Protein AF-A0A1V9GBF4-F1 (afdb_monomer_lite)

Sequence (133 aa):
MQYSIKRYDLRKNLISTGLLIVRSEGQTTHLTYADSEITESVSELYHPIVALESLREVLERKYESIIGCNGCRIDSAYRATGGYGTYIVNYGEPASKKVSLFEPTDEIAKLCTVEEHKDSYNKWINSLGQTEP

Radius of gyration: 15.77 Å; chains: 1; bounding box: 35×48×32 Å

Secondary structure (DSSP, 8-state):
-EEEEEEEETT--EEEEEEEEEEEETTEEEEEEE-SS-EEEEEEES-HHHHHHHHHHHHHHHHSEEE-BTT-TTSSS----S-STT----TTS-------TTSB---GGG---HHHHHHHHHHHHHHHTT---

Organism: NCBI:txid550983

Foldseek 3Di:
DKAFKFKAAQVRHTDFTWMWDWDDDPQKIKIWTDDPPDIDIDIDGRDPLVRQLVRLVCCCVPPNMGIAFQLQQPPQDDDPPVDDQLFDDDVPDPTDHGGDRGYGDPPSVSHHHSVVNVVVNVVVVVVVVPPDD

pLDDT: mean 78.03, std 19.88, range [33.75, 98.0]

Structure (mmCIF, N/CA/C/O backbone):
data_AF-A0A1V9GBF4-F1
#
_entry.id   AF-A0A1V9GBF4-F1
#
loop_
_atom_site.group_PDB
_atom_site.id
_atom_site.type_symbol
_atom_site.label_atom_id
_atom_site.label_alt_id
_atom_site.label_comp_id
_atom_site.label_asym_id
_atom_site.label_entity_id
_atom_site.label_seq_id
_atom_site.pdbx_PDB_ins_code
_atom_site.Cartn_x
_atom_site.Cartn_y
_atom_site.Cartn_z
_atom_site.occupancy
_atom_site.B_iso_or_equiv
_atom_site.auth_seq_id
_atom_site.auth_comp_id
_atom_site.auth_asym_id
_atom_site.auth_atom_id
_atom_site.pdbx_PDB_model_num
ATOM 1 N N . MET A 1 1 ? -13.995 1.473 6.673 1.00 88.19 1 MET A N 1
ATOM 2 C CA . MET A 1 1 ? -14.058 1.129 5.232 1.00 88.19 1 MET A CA 1
ATOM 3 C C . MET A 1 1 ? -13.259 -0.140 4.991 1.00 88.19 1 MET A C 1
ATOM 5 O O . MET A 1 1 ? -12.368 -0.425 5.784 1.00 88.19 1 MET A O 1
ATOM 9 N N . GLN A 1 2 ? -13.588 -0.909 3.955 1.00 93.38 2 GLN A N 1
ATOM 10 C CA . GLN A 1 2 ? -12.862 -2.128 3.592 1.00 93.38 2 GLN A CA 1
ATOM 11 C C . GLN A 1 2 ? -12.669 -2.178 2.078 1.00 93.38 2 GLN A C 1
ATOM 13 O O . GLN A 1 2 ? -13.581 -1.814 1.339 1.00 93.38 2 GLN A O 1
ATOM 18 N N . TYR A 1 3 ? -11.493 -2.622 1.646 1.00 93.75 3 TYR A N 1
ATOM 19 C CA . TYR A 1 3 ? -11.107 -2.714 0.243 1.00 93.75 3 TYR A CA 1
ATOM 20 C C . TYR A 1 3 ? -10.491 -4.083 -0.026 1.00 93.75 3 TYR A C 1
ATOM 22 O O . TYR A 1 3 ? -9.656 -4.538 0.752 1.00 93.75 3 TYR A O 1
ATOM 30 N N . SER A 1 4 ? -10.873 -4.726 -1.128 1.00 95.69 4 SER A N 1
ATOM 31 C CA . SER A 1 4 ? -10.155 -5.905 -1.619 1.00 95.69 4 SER A CA 1
ATOM 32 C C . SER A 1 4 ? -8.913 -5.441 -2.371 1.00 95.69 4 SER A C 1
ATOM 34 O O . SER A 1 4 ? -9.035 -4.706 -3.346 1.00 95.69 4 SER A O 1
ATOM 36 N N . ILE A 1 5 ? -7.726 -5.808 -1.892 1.00 94.06 5 ILE A N 1
ATOM 37 C CA . ILE A 1 5 ? -6.453 -5.302 -2.413 1.00 94.06 5 ILE A CA 1
ATOM 38 C C . ILE A 1 5 ? -5.527 -6.459 -2.758 1.00 94.06 5 ILE A C 1
ATOM 40 O O . ILE A 1 5 ? -5.360 -7.398 -1.982 1.00 94.06 5 ILE A O 1
ATOM 44 N N . LYS A 1 6 ? -4.888 -6.354 -3.922 1.00 95.44 6 LYS A N 1
ATOM 45 C CA . LYS A 1 6 ? -3.849 -7.279 -4.372 1.00 95.44 6 LYS A CA 1
ATOM 46 C C . LYS A 1 6 ? -2.514 -6.967 -3.695 1.00 95.44 6 LYS A C 1
ATOM 48 O O . LYS A 1 6 ? -2.132 -5.798 -3.592 1.00 95.44 6 LYS A O 1
ATOM 53 N N . ARG A 1 7 ? -1.799 -8.010 -3.277 1.00 95.00 7 ARG A N 1
ATOM 54 C CA . ARG A 1 7 ? -0.426 -7.952 -2.767 1.00 95.00 7 ARG A CA 1
ATOM 55 C C . ARG A 1 7 ? 0.518 -8.586 -3.776 1.00 95.00 7 ARG A C 1
ATOM 57 O O . ARG A 1 7 ? 0.222 -9.645 -4.324 1.00 95.00 7 ARG A O 1
ATOM 64 N N . TYR A 1 8 ? 1.645 -7.934 -4.002 1.00 95.00 8 TYR A N 1
ATOM 65 C CA . TYR A 1 8 ? 2.659 -8.309 -4.974 1.00 95.00 8 TYR A CA 1
ATOM 66 C C . TYR A 1 8 ? 4.015 -8.452 -4.288 1.00 95.00 8 TYR A C 1
ATOM 68 O O . TYR A 1 8 ? 4.250 -7.809 -3.267 1.00 95.00 8 TYR A O 1
ATOM 76 N N . ASP A 1 9 ? 4.912 -9.257 -4.846 1.00 95.31 9 ASP A N 1
ATOM 77 C CA . ASP A 1 9 ? 6.321 -9.257 -4.436 1.00 95.31 9 ASP A CA 1
ATOM 78 C C . ASP A 1 9 ? 7.038 -7.985 -4.941 1.00 95.31 9 ASP A C 1
ATOM 80 O O . ASP A 1 9 ? 6.478 -7.194 -5.711 1.00 95.31 9 ASP A O 1
ATOM 84 N N . LEU A 1 10 ? 8.298 -7.777 -4.544 1.00 91.94 10 LEU A N 1
ATOM 85 C CA . LEU A 1 10 ? 9.103 -6.644 -5.036 1.00 91.94 10 LEU A CA 1
ATOM 86 C C . LEU A 1 10 ? 9.357 -6.684 -6.556 1.00 91.94 10 LEU A C 1
ATOM 88 O O . LEU A 1 10 ? 9.666 -5.661 -7.163 1.00 91.94 10 LEU A O 1
ATOM 92 N N . ARG A 1 11 ? 9.204 -7.850 -7.195 1.00 93.00 11 ARG A N 1
ATOM 93 C CA . ARG A 1 11 ? 9.285 -8.026 -8.656 1.00 93.00 11 ARG A CA 1
ATOM 94 C C . ARG A 1 11 ? 7.938 -7.797 -9.347 1.00 93.00 11 ARG A C 1
ATOM 96 O O . ARG A 1 11 ? 7.848 -7.944 -10.564 1.00 93.00 11 ARG A O 1
ATOM 103 N N . LYS A 1 12 ? 6.920 -7.385 -8.586 1.00 91.25 12 LYS A N 1
ATOM 104 C CA . LYS A 1 12 ? 5.556 -7.090 -9.023 1.00 91.25 12 LYS A CA 1
ATOM 105 C C . LYS A 1 12 ? 4.773 -8.307 -9.529 1.00 91.25 12 LYS A C 1
ATOM 107 O O . LYS A 1 12 ? 3.810 -8.150 -10.278 1.00 91.25 12 LYS A O 1
ATOM 112 N N . ASN A 1 13 ? 5.134 -9.511 -9.095 1.00 95.38 13 ASN A N 1
ATOM 113 C CA . ASN A 1 13 ? 4.317 -10.705 -9.296 1.00 95.38 13 ASN A CA 1
ATOM 114 C C . ASN A 1 13 ? 3.215 -10.756 -8.241 1.00 95.38 13 ASN A C 1
ATOM 116 O O . ASN A 1 13 ? 3.459 -10.473 -7.070 1.00 95.38 13 ASN A O 1
ATOM 120 N N . LEU A 1 14 ? 1.999 -11.120 -8.647 1.00 96.12 14 LEU A N 1
ATOM 121 C CA . LEU A 1 14 ? 0.868 -11.245 -7.730 1.00 96.12 14 LEU A CA 1
ATOM 122 C C . LEU A 1 14 ? 1.115 -12.392 -6.737 1.00 96.12 14 LEU A C 1
ATOM 124 O O . LEU A 1 14 ? 1.323 -13.527 -7.157 1.00 96.12 14 LEU A O 1
ATOM 128 N N . ILE A 1 15 ? 1.036 -12.092 -5.440 1.00 96.56 15 ILE A N 1
ATOM 129 C CA . ILE A 1 15 ? 1.119 -13.075 -4.352 1.00 96.56 15 ILE A CA 1
ATOM 130 C C . ILE A 1 15 ? -0.287 -13.497 -3.929 1.00 96.56 15 ILE A C 1
ATOM 132 O O . ILE A 1 15 ? -0.622 -14.678 -3.930 1.00 96.56 15 ILE A O 1
ATOM 136 N N . SER A 1 16 ? -1.125 -12.527 -3.559 1.00 96.88 16 SER A N 1
ATOM 137 C CA . SER A 1 16 ? -2.442 -12.795 -2.980 1.00 96.88 16 SER A CA 1
ATOM 138 C C . SER A 1 16 ? -3.419 -11.648 -3.234 1.00 96.88 16 SER A C 1
ATOM 140 O O . SER A 1 16 ? -3.052 -10.552 -3.667 1.00 96.88 16 SER A O 1
ATOM 142 N N . THR A 1 17 ? -4.696 -11.905 -2.957 1.00 97.06 17 THR A N 1
ATOM 143 C CA . THR A 1 17 ? -5.716 -10.863 -2.818 1.00 97.06 17 THR A CA 1
ATOM 144 C C . THR A 1 17 ? -6.241 -10.906 -1.392 1.00 97.06 17 THR A C 1
ATOM 146 O O . THR A 1 17 ? -6.804 -11.913 -0.968 1.00 97.06 17 THR A O 1
ATOM 149 N N . GLY A 1 18 ? -6.029 -9.818 -0.660 1.00 96.50 18 GLY A N 1
ATOM 150 C CA . GLY A 1 18 ? -6.427 -9.659 0.730 1.00 96.50 18 GLY A CA 1
ATOM 151 C C . GLY A 1 18 ? -7.454 -8.550 0.926 1.00 96.50 18 GLY A C 1
ATOM 152 O O . GLY A 1 18 ? -8.067 -8.038 -0.017 1.00 96.50 18 GLY A O 1
ATOM 153 N N . LEU A 1 19 ? -7.623 -8.164 2.184 1.00 97.38 19 LEU A N 1
ATOM 154 C CA . LEU A 1 19 ? -8.473 -7.071 2.623 1.00 97.38 19 LEU A CA 1
ATOM 155 C C . LEU A 1 19 ? -7.630 -5.996 3.299 1.00 97.38 19 LEU A C 1
ATOM 157 O O . LEU A 1 19 ? -6.858 -6.286 4.207 1.00 97.38 19 LEU A O 1
ATOM 161 N N . LEU A 1 20 ? -7.840 -4.744 2.901 1.00 96.56 20 LEU A N 1
ATOM 162 C CA . LEU A 1 20 ? -7.400 -3.572 3.644 1.00 96.56 20 LEU A CA 1
ATOM 163 C C . LEU A 1 20 ? -8.591 -2.964 4.374 1.00 96.56 20 LEU A C 1
ATOM 165 O O . LEU A 1 20 ? -9.546 -2.478 3.764 1.00 96.56 20 LEU A O 1
ATOM 169 N N . ILE A 1 21 ? -8.515 -2.968 5.695 1.00 96.44 21 ILE A N 1
ATOM 170 C CA . ILE A 1 21 ? -9.505 -2.395 6.594 1.00 96.44 21 ILE A CA 1
ATOM 171 C C . ILE A 1 21 ? -8.974 -1.046 7.069 1.00 96.44 21 ILE A C 1
ATOM 173 O O . ILE A 1 21 ? -7.877 -0.956 7.609 1.00 96.44 21 ILE A O 1
ATOM 177 N N . VAL A 1 22 ? -9.782 -0.005 6.889 1.00 93.19 22 VAL A N 1
ATOM 178 C CA . VAL A 1 22 ? -9.475 1.371 7.291 1.00 93.19 22 VAL A CA 1
ATOM 179 C C . VAL A 1 22 ? -10.453 1.799 8.373 1.00 93.19 22 VAL A C 1
ATOM 181 O O . VAL A 1 22 ? -11.673 1.781 8.147 1.00 93.19 22 VAL A O 1
ATOM 184 N N . ARG A 1 23 ? -9.938 2.213 9.529 1.00 93.38 23 ARG A N 1
ATOM 185 C CA . ARG A 1 23 ? -10.720 2.811 10.618 1.00 93.38 23 ARG A CA 1
ATOM 186 C C . ARG A 1 23 ? -10.111 4.152 11.007 1.00 93.38 23 ARG A C 1
ATOM 188 O O . ARG A 1 23 ? -8.900 4.328 10.934 1.00 93.38 23 ARG A O 1
ATOM 195 N N . SER A 1 24 ? -10.956 5.085 11.415 1.00 88.06 24 SER A N 1
ATOM 196 C CA . SER A 1 24 ? -10.530 6.403 11.878 1.00 88.06 24 SER A CA 1
ATOM 197 C C . SER A 1 24 ? -11.148 6.655 13.242 1.00 88.06 24 SER A C 1
ATOM 199 O O . SER A 1 24 ? -12.363 6.532 13.393 1.00 88.06 24 SER A O 1
ATOM 201 N N . GLU A 1 25 ? -10.311 6.997 14.213 1.00 88.62 25 GLU A N 1
ATOM 202 C CA . GLU A 1 25 ? -10.702 7.294 15.589 1.00 88.62 25 GLU A CA 1
ATOM 203 C C . GLU A 1 25 ? -10.097 8.646 15.973 1.00 88.62 25 GLU A C 1
ATOM 205 O O . GLU A 1 25 ? -8.897 8.780 16.213 1.00 88.62 25 GLU A O 1
ATOM 210 N N . GLY A 1 26 ? -10.925 9.693 15.944 1.00 87.06 26 GLY A N 1
ATOM 211 C CA . GLY A 1 26 ? -10.449 11.068 16.088 1.00 87.06 26 GLY A CA 1
ATOM 212 C C . GLY A 1 26 ? -9.461 11.440 14.979 1.00 87.06 26 GLY A C 1
ATOM 213 O O . GLY A 1 26 ? -9.824 11.478 13.805 1.00 87.06 26 GLY A O 1
ATOM 214 N N . GLN A 1 27 ? -8.215 11.724 15.361 1.00 83.31 27 GLN A N 1
ATOM 215 C CA . GLN A 1 27 ? -7.121 12.066 14.442 1.00 83.31 27 GLN A CA 1
ATOM 216 C C . GLN A 1 27 ? -6.255 10.861 14.061 1.00 83.31 27 GLN A C 1
ATOM 218 O O . GLN A 1 27 ? -5.336 11.005 13.257 1.00 83.31 27 GLN A O 1
ATOM 223 N N . THR A 1 28 ? -6.526 9.684 14.620 1.00 88.44 28 THR A N 1
ATOM 224 C CA . THR A 1 28 ? -5.751 8.475 14.351 1.00 88.44 28 THR A CA 1
ATOM 225 C C . THR A 1 28 ? -6.385 7.694 13.209 1.00 88.44 28 THR A C 1
ATOM 227 O O . THR A 1 28 ? -7.597 7.467 13.183 1.00 88.44 28 THR A O 1
ATOM 230 N N . THR A 1 29 ? -5.563 7.268 12.252 1.00 89.06 29 THR A N 1
ATOM 231 C CA . THR A 1 29 ? -5.962 6.318 11.211 1.00 89.06 29 THR A CA 1
ATOM 232 C C . THR A 1 29 ? -5.346 4.961 11.507 1.00 89.06 29 THR A C 1
ATOM 234 O O . THR A 1 29 ? -4.129 4.833 11.619 1.00 89.06 29 THR A O 1
ATOM 237 N N . HIS A 1 30 ? -6.198 3.946 11.589 1.00 95.25 30 HIS A N 1
ATOM 238 C CA . HIS A 1 30 ? -5.818 2.554 11.767 1.00 95.25 30 HIS A CA 1
ATOM 239 C C . HIS A 1 30 ? -5.988 1.818 10.443 1.00 95.25 30 HIS A C 1
ATOM 241 O O . HIS A 1 30 ? -7.064 1.862 9.832 1.00 95.25 30 HIS A O 1
ATOM 247 N N . LEU A 1 31 ? -4.935 1.127 10.017 1.00 95.44 31 LEU A N 1
ATOM 248 C CA . LEU A 1 31 ? -4.957 0.268 8.842 1.00 95.44 31 LEU A CA 1
ATOM 249 C C . LEU A 1 31 ? -4.630 -1.158 9.246 1.00 95.44 31 LEU A C 1
ATOM 251 O O . LEU A 1 31 ? -3.656 -1.388 9.956 1.00 95.44 31 LEU A O 1
ATOM 255 N N . THR A 1 32 ? -5.407 -2.102 8.730 1.00 97.88 32 THR A N 1
ATOM 256 C CA . THR A 1 32 ? -5.121 -3.531 8.836 1.00 97.88 32 THR A CA 1
ATOM 257 C C . THR A 1 32 ? -5.155 -4.139 7.448 1.00 97.88 32 THR A C 1
ATOM 259 O O . THR A 1 32 ? -6.177 -4.042 6.772 1.00 97.88 32 THR A O 1
ATOM 262 N N . TYR A 1 33 ? -4.064 -4.774 7.033 1.00 97.50 33 TYR A N 1
ATOM 263 C CA . TYR A 1 33 ? -4.048 -5.656 5.872 1.00 97.50 33 TYR A CA 1
ATOM 264 C C . TYR A 1 33 ? -4.103 -7.108 6.341 1.00 97.50 33 TYR A C 1
ATOM 266 O O . TYR A 1 33 ? -3.367 -7.479 7.253 1.00 97.50 33 TYR A O 1
ATOM 274 N N . ALA A 1 34 ? -4.954 -7.920 5.719 1.00 98.00 34 ALA A N 1
ATOM 275 C CA . ALA A 1 34 ? -5.041 -9.348 5.994 1.00 98.00 34 ALA A CA 1
ATOM 276 C C . ALA A 1 34 ? -5.285 -10.153 4.713 1.00 98.00 34 ALA A C 1
ATOM 278 O O . ALA A 1 34 ? -6.141 -9.791 3.904 1.00 98.00 34 ALA A O 1
ATOM 279 N N . ASP A 1 35 ? -4.572 -11.262 4.552 1.00 97.12 35 ASP A N 1
ATOM 280 C CA . ASP A 1 35 ? -4.851 -12.300 3.559 1.00 97.12 35 ASP A CA 1
ATOM 281 C C . ASP A 1 35 ? -4.772 -13.697 4.202 1.00 97.12 35 ASP A C 1
ATOM 283 O O . ASP A 1 35 ? -4.855 -13.828 5.423 1.00 97.12 35 ASP A O 1
ATOM 287 N N . SER A 1 36 ? -4.680 -14.754 3.393 1.00 95.06 36 SER A N 1
ATOM 288 C CA . SER A 1 36 ? -4.595 -16.134 3.885 1.00 95.06 36 SER A CA 1
ATOM 289 C C . SER A 1 36 ? -3.307 -16.458 4.649 1.00 95.06 36 SER A C 1
ATOM 291 O O . SER A 1 36 ? -3.262 -17.477 5.331 1.00 95.06 36 SER A O 1
ATOM 293 N N . GLU A 1 37 ? -2.262 -15.642 4.513 1.00 94.75 37 GLU A N 1
ATOM 294 C CA . GLU A 1 37 ? -0.924 -15.908 5.047 1.00 94.75 37 GLU A CA 1
ATOM 295 C C . GLU A 1 37 ? -0.521 -14.913 6.133 1.00 94.75 37 GLU A C 1
ATOM 297 O O . GLU A 1 37 ? 0.129 -15.294 7.107 1.00 94.75 37 GLU A O 1
ATOM 302 N N . ILE A 1 38 ? -0.881 -13.638 5.969 1.00 96.62 38 ILE A N 1
ATOM 303 C CA . ILE A 1 38 ? -0.397 -12.561 6.830 1.00 96.62 38 ILE A CA 1
ATOM 304 C C . ILE A 1 38 ? -1.530 -11.671 7.325 1.00 96.62 38 ILE A C 1
ATOM 306 O O . ILE A 1 38 ? -2.557 -11.479 6.676 1.00 96.62 38 ILE A O 1
ATOM 310 N N . THR A 1 39 ? -1.320 -11.085 8.499 1.00 97.81 39 THR A N 1
ATOM 311 C CA . THR A 1 39 ? -2.155 -10.013 9.038 1.00 97.81 39 THR A CA 1
ATOM 312 C C . THR A 1 39 ? -1.253 -8.998 9.712 1.00 97.81 39 THR A C 1
ATOM 314 O O . THR A 1 39 ? -0.525 -9.332 10.641 1.00 97.81 39 THR A O 1
ATOM 317 N N . GLU A 1 40 ? -1.315 -7.754 9.254 1.00 97.75 40 GLU A N 1
ATOM 318 C CA . GLU A 1 40 ? -0.513 -6.655 9.781 1.00 97.75 40 GLU A CA 1
ATOM 319 C C . GLU A 1 40 ? -1.389 -5.443 10.035 1.00 97.75 40 GLU A C 1
ATOM 321 O O . GLU A 1 40 ? -2.315 -5.154 9.276 1.00 97.75 40 GLU A O 1
ATOM 326 N N . SER A 1 41 ? -1.106 -4.740 11.127 1.00 97.12 41 SER A N 1
ATOM 327 C CA . SER A 1 41 ? -1.857 -3.555 11.527 1.00 97.12 41 SER A CA 1
ATOM 328 C C . SER A 1 41 ? -0.930 -2.440 11.972 1.00 97.12 41 SER A C 1
ATOM 330 O O . SER A 1 41 ? 0.040 -2.676 12.686 1.00 97.12 41 SER A O 1
ATOM 332 N N . VAL A 1 42 ? -1.269 -1.217 11.583 1.00 95.75 42 VAL A N 1
ATOM 333 C CA . VAL A 1 42 ? -0.560 0.004 11.973 1.00 95.75 42 VAL A CA 1
ATOM 334 C C . VAL A 1 42 ? -1.556 1.082 12.369 1.00 95.75 42 VAL A C 1
ATOM 336 O O . VAL A 1 42 ? -2.732 1.039 11.997 1.00 95.75 42 VAL A O 1
ATO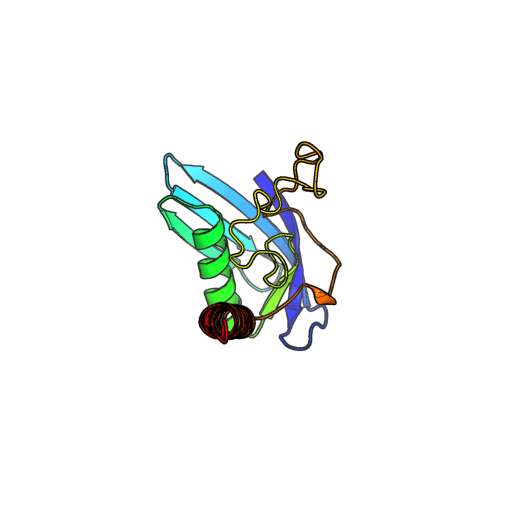M 339 N N . SER A 1 43 ? -1.095 2.042 13.161 1.00 94.56 43 SER A N 1
ATOM 340 C CA . SER A 1 43 ? -1.907 3.152 13.655 1.00 94.56 43 SER A CA 1
ATOM 341 C C . SER A 1 43 ? -1.057 4.407 13.655 1.00 94.56 43 SER A C 1
ATOM 343 O O . SER A 1 43 ? -0.035 4.434 14.330 1.00 94.56 43 SER A O 1
ATOM 345 N N . GLU A 1 44 ? -1.476 5.424 12.909 1.00 89.25 44 GLU A N 1
ATOM 346 C CA . GLU A 1 44 ? -0.715 6.667 12.772 1.00 89.25 44 GLU A CA 1
ATOM 347 C C . GLU A 1 44 ? -1.599 7.885 13.012 1.00 89.25 44 GLU A C 1
ATOM 349 O O . GLU A 1 44 ? -2.795 7.895 12.694 1.00 89.25 44 GLU A O 1
ATOM 354 N N . LEU A 1 45 ? -0.989 8.924 13.575 1.00 84.38 45 LEU A N 1
ATOM 355 C CA . LEU A 1 45 ? -1.655 10.170 13.926 1.00 84.38 45 LEU A CA 1
ATOM 356 C C . LEU A 1 45 ? -1.710 11.129 12.723 1.00 84.38 45 LEU A C 1
ATOM 358 O O . LEU A 1 45 ? -0.830 11.145 11.865 1.00 84.38 45 LEU A O 1
ATOM 362 N N . TYR A 1 46 ? -2.746 11.964 12.694 1.00 65.19 46 TYR A N 1
ATOM 363 C CA . TYR A 1 46 ? -2.959 13.120 11.815 1.00 65.19 46 TYR A CA 1
ATOM 364 C C . TYR A 1 46 ? -3.157 12.866 10.314 1.00 65.19 46 TYR A C 1
ATOM 366 O O . TYR A 1 46 ? -3.854 13.674 9.696 1.00 65.19 46 TYR A O 1
ATOM 374 N N . HIS A 1 47 ? -2.622 11.800 9.697 1.00 74.19 47 HIS A N 1
ATOM 375 C CA . HIS A 1 47 ? -2.816 11.610 8.252 1.00 74.19 47 HIS A CA 1
ATOM 376 C C . HIS A 1 47 ? -2.896 10.146 7.759 1.00 74.19 47 HIS A C 1
ATOM 378 O O . HIS A 1 47 ? -1.969 9.364 7.979 1.00 74.19 47 HIS A O 1
ATOM 384 N N . PRO A 1 48 ? -3.932 9.781 6.968 1.00 79.56 48 PRO A N 1
ATOM 385 C CA . PRO A 1 48 ? -4.087 8.444 6.378 1.00 79.56 48 PRO A CA 1
ATOM 386 C C . PRO A 1 48 ? -2.920 7.984 5.489 1.00 79.56 48 PRO A C 1
ATOM 388 O O . PRO A 1 48 ? -2.679 6.786 5.360 1.00 79.56 48 PRO A O 1
ATOM 391 N N . ILE A 1 49 ? -2.190 8.927 4.879 1.00 80.06 49 ILE A N 1
ATOM 392 C CA . ILE A 1 49 ? -0.997 8.618 4.068 1.00 80.06 49 ILE A CA 1
ATOM 393 C C . ILE A 1 49 ? 0.152 8.070 4.915 1.00 80.06 49 ILE A C 1
ATOM 395 O O . ILE A 1 49 ? 0.839 7.162 4.466 1.00 80.06 49 ILE A O 1
ATOM 399 N N . VAL A 1 50 ? 0.315 8.575 6.143 1.00 82.00 50 VAL A N 1
ATOM 400 C CA . VAL A 1 50 ? 1.378 8.140 7.057 1.00 82.00 50 VAL A CA 1
ATOM 401 C C . VAL A 1 50 ? 1.068 6.723 7.517 1.00 82.00 50 VAL A C 1
ATOM 403 O O . VAL A 1 50 ? 1.920 5.851 7.415 1.00 82.00 50 VAL A O 1
ATOM 406 N N . ALA A 1 51 ? -0.194 6.449 7.872 1.00 88.19 51 ALA A N 1
ATOM 407 C CA . ALA A 1 51 ? -0.648 5.088 8.157 1.00 88.19 51 ALA A CA 1
ATOM 408 C C . ALA A 1 51 ? -0.368 4.134 6.986 1.00 88.19 51 ALA A C 1
ATOM 410 O O . ALA A 1 51 ? 0.106 3.018 7.190 1.00 88.19 51 ALA A O 1
ATOM 411 N N . LEU A 1 52 ? -0.637 4.564 5.748 1.00 88.12 52 LEU A N 1
ATOM 412 C CA . LEU A 1 52 ? -0.383 3.744 4.564 1.00 88.12 52 LEU A CA 1
ATOM 413 C C . LEU A 1 52 ? 1.112 3.497 4.336 1.00 88.12 52 LEU A C 1
ATOM 415 O O . LEU A 1 52 ? 1.488 2.385 3.965 1.00 88.12 52 LEU A O 1
ATOM 419 N N . GLU A 1 53 ? 1.953 4.510 4.545 1.00 87.06 53 GLU A N 1
ATOM 420 C CA . GLU A 1 53 ? 3.405 4.382 4.455 1.00 87.06 53 GLU A CA 1
ATOM 421 C C . GLU A 1 53 ? 3.934 3.390 5.493 1.00 87.06 53 GLU A C 1
ATOM 423 O O . GLU A 1 53 ? 4.590 2.427 5.097 1.00 87.06 53 GLU A O 1
ATOM 428 N N . SER A 1 54 ? 3.564 3.547 6.769 1.00 90.94 54 SER A N 1
ATOM 429 C CA . SER A 1 54 ? 3.968 2.646 7.854 1.00 90.94 54 SER A CA 1
ATOM 430 C C . SER A 1 54 ? 3.551 1.199 7.589 1.00 90.94 54 SER A C 1
ATOM 432 O O . SER A 1 54 ? 4.355 0.282 7.751 1.00 90.94 54 SER A O 1
ATOM 434 N N . LEU A 1 55 ? 2.316 0.967 7.123 1.00 94.06 55 LEU A N 1
ATOM 435 C CA . LEU A 1 55 ? 1.856 -0.386 6.787 1.00 94.06 55 LEU A CA 1
ATOM 436 C C . LEU A 1 55 ? 2.738 -1.013 5.706 1.00 94.06 55 LEU A C 1
ATOM 438 O O . LEU A 1 55 ? 3.129 -2.172 5.800 1.00 94.06 55 LEU A O 1
ATOM 442 N N . ARG A 1 56 ? 3.059 -0.246 4.668 1.00 91.56 56 ARG A N 1
ATOM 443 C CA . ARG A 1 56 ? 3.880 -0.728 3.559 1.00 91.56 56 ARG A CA 1
ATOM 444 C C . ARG A 1 56 ? 5.335 -0.941 3.967 1.00 91.56 56 ARG A C 1
ATOM 446 O O . ARG A 1 56 ? 5.928 -1.914 3.524 1.00 91.56 56 ARG A O 1
ATOM 453 N N . GLU A 1 57 ? 5.894 -0.095 4.832 1.00 93.12 57 GLU A N 1
ATOM 454 C CA . GLU A 1 57 ? 7.221 -0.330 5.418 1.00 93.12 57 GLU A CA 1
ATOM 455 C C . GLU A 1 57 ? 7.281 -1.657 6.178 1.00 93.12 57 GLU A C 1
ATOM 457 O O . GLU A 1 57 ? 8.293 -2.358 6.120 1.00 93.12 57 GLU A O 1
ATOM 462 N N . VAL A 1 58 ? 6.207 -2.018 6.885 1.00 96.00 58 VAL A N 1
ATOM 463 C CA . VAL A 1 58 ? 6.096 -3.323 7.545 1.00 96.00 58 VAL A CA 1
ATOM 464 C C . VAL A 1 58 ? 6.055 -4.447 6.508 1.00 96.00 58 VAL A C 1
ATOM 466 O O . VAL A 1 58 ? 6.806 -5.414 6.640 1.00 96.00 58 VAL A O 1
ATOM 469 N N . LEU A 1 59 ? 5.225 -4.314 5.469 1.00 95.50 59 LEU A N 1
ATOM 470 C CA . LEU A 1 59 ? 5.060 -5.345 4.440 1.00 95.50 59 LEU A CA 1
ATOM 471 C C . LEU A 1 59 ? 6.332 -5.601 3.623 1.00 95.50 59 LEU A C 1
ATOM 473 O O . LEU A 1 59 ? 6.667 -6.755 3.355 1.00 95.50 59 LEU A O 1
ATOM 477 N N . GLU A 1 60 ? 7.072 -4.552 3.277 1.00 94.69 60 GLU A N 1
ATOM 478 C CA . GLU A 1 60 ? 8.332 -4.677 2.541 1.00 94.69 60 GLU A CA 1
ATOM 479 C C . GLU A 1 60 ? 9.423 -5.297 3.398 1.00 94.69 60 GLU A C 1
ATOM 481 O O . GLU A 1 60 ? 10.111 -6.213 2.961 1.00 94.69 60 GLU A O 1
ATOM 486 N N . ARG A 1 61 ? 9.555 -4.839 4.644 1.00 94.75 61 ARG A N 1
ATOM 487 C CA . ARG A 1 61 ? 10.636 -5.274 5.529 1.00 94.75 61 ARG A CA 1
ATOM 488 C C . ARG A 1 61 ? 10.464 -6.706 6.018 1.00 94.75 61 ARG A C 1
ATOM 490 O O . ARG A 1 61 ? 11.453 -7.409 6.184 1.00 94.75 61 ARG A O 1
ATOM 497 N N . LYS A 1 62 ? 9.229 -7.114 6.320 1.00 96.88 62 LYS A N 1
ATOM 498 C CA . LYS A 1 62 ? 8.950 -8.445 6.876 1.00 96.88 62 LYS A CA 1
ATOM 499 C C . LYS A 1 62 ? 8.676 -9.497 5.807 1.00 96.88 62 LYS A C 1
ATOM 501 O O . LYS A 1 62 ? 8.961 -10.665 6.045 1.00 96.88 62 LYS A O 1
ATOM 506 N N . TYR A 1 63 ? 8.093 -9.099 4.676 1.00 96.75 63 TYR A N 1
ATOM 507 C CA . TYR A 1 63 ? 7.544 -10.035 3.691 1.00 96.75 63 TYR A CA 1
ATOM 508 C C . TYR A 1 63 ? 7.988 -9.756 2.254 1.00 96.75 63 TYR A C 1
ATOM 510 O O . TYR A 1 63 ? 7.465 -10.401 1.350 1.00 96.75 63 TYR A O 1
ATOM 518 N N . GLU A 1 64 ? 8.881 -8.784 2.029 1.00 95.94 64 GLU A N 1
ATOM 519 C CA . GLU A 1 64 ? 9.362 -8.402 0.693 1.00 95.94 64 GLU A CA 1
ATOM 520 C C . GLU A 1 64 ? 8.203 -8.192 -0.299 1.00 95.94 64 GLU A C 1
ATOM 522 O O . GLU A 1 64 ? 8.204 -8.677 -1.434 1.00 95.94 64 GLU A O 1
ATOM 527 N N . SER A 1 65 ? 7.153 -7.501 0.158 1.00 95.25 65 SER A N 1
ATOM 528 C CA . SER A 1 65 ? 5.911 -7.361 -0.601 1.00 95.25 65 SER A CA 1
ATOM 529 C C . SER A 1 65 ? 5.281 -5.977 -0.488 1.00 95.25 65 SER A C 1
ATOM 531 O O . SER A 1 65 ? 5.490 -5.245 0.477 1.00 95.25 65 SER A O 1
ATOM 533 N N . ILE A 1 66 ? 4.477 -5.634 -1.492 1.00 93.12 66 ILE A N 1
ATOM 534 C CA . ILE A 1 66 ? 3.792 -4.350 -1.651 1.00 93.12 66 ILE A CA 1
ATOM 535 C C . ILE A 1 66 ? 2.310 -4.566 -1.963 1.00 93.12 66 ILE A C 1
ATOM 537 O O . ILE A 1 66 ? 1.917 -5.591 -2.512 1.00 93.12 66 ILE A O 1
ATOM 541 N N . ILE A 1 67 ? 1.468 -3.581 -1.652 1.00 92.81 67 ILE A N 1
ATOM 542 C CA . ILE A 1 67 ? 0.023 -3.627 -1.929 1.00 92.81 67 ILE A CA 1
ATOM 543 C C . ILE A 1 67 ? -0.381 -2.654 -3.043 1.00 92.81 67 ILE A C 1
ATOM 545 O O . ILE A 1 67 ? 0.143 -1.543 -3.127 1.00 92.81 67 ILE A O 1
ATOM 549 N N . GLY A 1 68 ? -1.335 -3.061 -3.884 1.00 89.88 68 GLY A N 1
ATOM 550 C CA . GLY A 1 68 ? -1.838 -2.281 -5.019 1.00 89.88 68 GLY A CA 1
ATOM 551 C C . GLY A 1 68 ? -3.067 -1.432 -4.691 1.00 89.88 68 GLY A C 1
ATOM 552 O O . GLY A 1 68 ? -4.197 -1.867 -4.896 1.00 89.88 68 GLY A O 1
ATOM 553 N N . CYS A 1 69 ? -2.858 -0.199 -4.229 1.00 85.44 69 CYS A N 1
ATOM 554 C CA . CYS A 1 69 ? -3.903 0.832 -4.108 1.00 85.44 69 CYS A CA 1
ATOM 555 C C . CYS A 1 69 ? -3.421 2.194 -4.604 1.00 85.44 69 CYS A C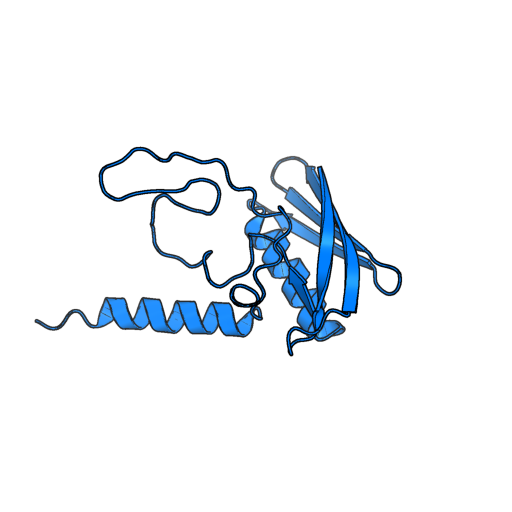 1
ATOM 557 O O . CYS A 1 69 ? -2.219 2.395 -4.712 1.00 85.44 69 CYS A O 1
ATOM 559 N N . ASN A 1 70 ? -4.334 3.128 -4.880 1.00 75.12 70 ASN A N 1
ATOM 560 C CA . ASN A 1 70 ? -4.077 4.452 -5.466 1.00 75.12 70 ASN A CA 1
ATOM 561 C C . ASN A 1 70 ? -3.079 5.320 -4.681 1.00 75.12 70 ASN A C 1
ATOM 563 O O . ASN A 1 70 ? -2.458 6.207 -5.254 1.00 75.12 70 ASN A O 1
ATOM 567 N N . GLY A 1 71 ? -2.827 5.025 -3.405 1.00 63.41 71 GLY A N 1
ATOM 568 C CA . GLY A 1 71 ? -1.671 5.540 -2.669 1.00 63.41 71 GLY A CA 1
ATOM 569 C C . GLY A 1 71 ? -0.315 4.965 -3.113 1.00 63.41 71 GLY A C 1
ATOM 570 O O . GLY A 1 71 ? 0.692 5.213 -2.452 1.00 63.41 71 GLY A O 1
ATOM 571 N N . CYS A 1 72 ? -0.253 4.197 -4.203 1.00 55.00 72 CYS A N 1
ATOM 572 C CA . CYS A 1 72 ? 0.968 3.686 -4.818 1.00 55.00 72 CYS A CA 1
ATOM 573 C C . CYS A 1 72 ? 1.769 4.812 -5.478 1.00 55.00 72 CYS A C 1
ATOM 575 O O . CYS A 1 72 ? 1.690 5.069 -6.672 1.00 55.00 72 CYS A O 1
ATOM 577 N N . ARG A 1 73 ? 2.502 5.518 -4.620 1.00 61.00 73 ARG A N 1
ATOM 578 C CA . ARG A 1 73 ? 3.936 5.832 -4.643 1.00 61.00 73 ARG A CA 1
ATOM 579 C C . ARG A 1 73 ? 4.679 6.292 -5.906 1.00 61.00 73 ARG A C 1
ATOM 581 O O . ARG A 1 73 ? 5.786 6.786 -5.742 1.00 61.00 73 ARG A O 1
ATOM 588 N N . ILE A 1 74 ? 4.127 6.275 -7.109 1.00 49.84 74 ILE A N 1
ATOM 589 C CA . ILE A 1 74 ? 4.720 7.016 -8.239 1.00 49.84 74 ILE A CA 1
ATOM 590 C C . ILE A 1 74 ? 3.989 8.336 -8.503 1.00 49.84 74 ILE A C 1
ATOM 592 O O . ILE A 1 74 ? 4.618 9.293 -8.937 1.00 49.84 74 ILE A O 1
ATOM 596 N N . ASP A 1 75 ? 2.709 8.438 -8.136 1.00 44.06 75 ASP A N 1
ATOM 597 C CA . ASP A 1 75 ? 1.895 9.644 -8.378 1.00 44.06 75 ASP A CA 1
ATOM 598 C C . ASP A 1 75 ? 1.642 10.488 -7.116 1.00 44.06 75 ASP A C 1
ATOM 600 O O . ASP A 1 75 ? 1.208 11.634 -7.180 1.00 44.06 75 ASP A O 1
ATOM 604 N N . SER A 1 76 ? 1.919 9.938 -5.932 1.00 44.47 76 SER A N 1
ATOM 605 C CA . SER A 1 76 ? 1.603 10.596 -4.656 1.00 44.47 76 SER A CA 1
ATOM 606 C C . SER A 1 76 ? 2.646 11.638 -4.218 1.00 44.47 76 SER A C 1
ATOM 608 O O . SER A 1 76 ? 2.485 12.249 -3.163 1.00 44.47 76 SER A O 1
ATOM 610 N N . ALA A 1 77 ? 3.742 11.803 -4.968 1.00 39.94 77 ALA A N 1
ATOM 611 C CA . ALA A 1 77 ? 4.921 12.553 -4.543 1.00 39.94 77 ALA A CA 1
ATOM 612 C C . ALA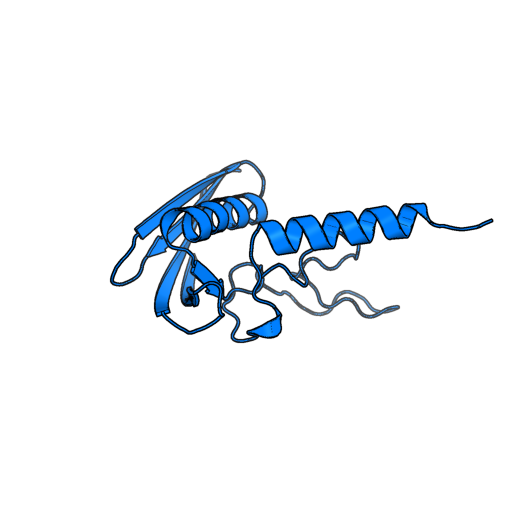 A 1 77 ? 4.828 14.063 -4.844 1.00 39.94 77 ALA A C 1
ATOM 614 O O . ALA A 1 77 ? 5.056 14.513 -5.964 1.00 39.94 77 ALA A O 1
ATOM 615 N N . TYR A 1 78 ? 4.596 14.829 -3.778 1.00 42.66 78 TYR A N 1
ATOM 616 C CA . TYR A 1 78 ? 5.307 16.062 -3.403 1.00 42.66 78 TYR A CA 1
ATOM 617 C C . TYR A 1 78 ? 5.369 17.275 -4.326 1.00 42.66 78 TYR A C 1
ATOM 619 O O . TYR A 1 78 ? 5.842 18.320 -3.877 1.00 42.66 78 TYR A O 1
ATOM 627 N N . ARG A 1 79 ? 4.802 17.256 -5.530 1.00 35.78 79 ARG A N 1
ATOM 628 C CA . ARG A 1 79 ? 4.336 18.533 -6.060 1.00 35.78 79 ARG A CA 1
ATOM 629 C C . ARG A 1 79 ? 3.288 19.055 -5.076 1.00 35.78 79 ARG A C 1
ATOM 631 O O . ARG A 1 79 ? 2.329 18.356 -4.759 1.00 35.78 79 ARG A O 1
ATOM 638 N N . ALA A 1 80 ? 3.395 20.322 -4.679 1.00 35.41 80 ALA A N 1
ATOM 639 C CA . ALA A 1 80 ? 2.207 21.103 -4.343 1.00 35.41 80 ALA A CA 1
ATOM 640 C C . ALA A 1 80 ? 1.366 21.299 -5.621 1.00 35.41 80 ALA A C 1
ATOM 642 O O . ALA A 1 80 ? 1.046 22.406 -6.030 1.00 35.41 80 ALA A O 1
ATOM 643 N N . THR A 1 81 ? 1.056 20.219 -6.329 1.00 37.19 81 THR A N 1
ATOM 644 C CA . THR A 1 81 ? -0.080 20.173 -7.220 1.00 37.19 81 THR A CA 1
ATOM 645 C C . THR A 1 81 ? -1.279 20.121 -6.298 1.00 37.19 81 THR A C 1
ATOM 647 O O . THR A 1 81 ? -1.304 19.329 -5.358 1.00 37.19 81 THR A O 1
ATOM 650 N N . GLY A 1 82 ? -2.299 20.932 -6.559 1.00 33.75 82 GLY A N 1
ATOM 651 C CA . GLY A 1 82 ? -3.614 20.828 -5.915 1.00 33.75 82 GLY A CA 1
ATOM 652 C C . GLY A 1 82 ? -4.341 19.497 -6.180 1.00 33.75 82 GLY A C 1
ATOM 653 O O . GLY A 1 82 ? -5.563 19.463 -6.215 1.00 33.75 82 GLY A O 1
ATOM 654 N N . GLY A 1 83 ? -3.602 18.415 -6.399 1.00 35.78 83 GLY A N 1
ATOM 655 C CA . GLY A 1 83 ? -4.035 17.067 -6.676 1.00 35.78 83 GLY A CA 1
ATOM 656 C C . GLY A 1 83 ? -3.149 16.122 -5.879 1.00 35.78 83 GLY A C 1
ATOM 657 O O . GLY A 1 83 ? -2.212 15.539 -6.407 1.00 35.78 83 GLY A O 1
ATOM 658 N N . TYR A 1 84 ? -3.473 15.936 -4.599 1.00 38.72 84 TYR A N 1
ATOM 659 C CA . TYR A 1 84 ? -3.465 14.559 -4.116 1.00 38.72 84 TYR A CA 1
ATOM 660 C C . TYR A 1 84 ? -4.455 13.791 -4.993 1.00 38.72 84 TYR A C 1
ATOM 662 O O . TYR A 1 84 ? -5.391 14.392 -5.530 1.00 38.72 84 TYR A O 1
ATOM 670 N N . GLY A 1 85 ? -4.300 12.476 -5.102 1.00 41.44 85 GLY A N 1
ATOM 671 C CA . GLY A 1 85 ? -5.303 11.570 -5.663 1.00 41.44 85 GLY A CA 1
ATOM 672 C C . GLY A 1 85 ? -6.611 11.555 -4.861 1.00 41.44 85 GLY A C 1
ATOM 673 O O . GLY A 1 85 ? -7.083 10.490 -4.502 1.00 41.44 85 GLY A O 1
ATOM 674 N N . THR A 1 86 ? -7.145 12.731 -4.538 1.00 44.56 86 THR A N 1
ATOM 675 C CA . THR A 1 86 ? -8.528 13.124 -4.342 1.00 44.56 86 THR A CA 1
ATOM 676 C C . THR A 1 86 ? -9.062 13.910 -5.534 1.00 44.56 86 THR A C 1
ATOM 678 O O . THR A 1 86 ? -10.271 13.953 -5.656 1.00 44.56 86 THR A O 1
ATOM 681 N N . TYR A 1 87 ? -8.245 14.487 -6.427 1.00 39.91 87 TYR A N 1
ATOM 682 C CA . TYR A 1 87 ? -8.738 15.311 -7.541 1.00 39.91 87 TYR A CA 1
ATOM 683 C C . TYR A 1 87 ? -7.881 15.199 -8.812 1.00 39.91 87 TYR A C 1
ATOM 685 O O . TYR A 1 87 ? -6.667 15.364 -8.757 1.00 39.91 87 TYR A O 1
ATOM 693 N N . ILE A 1 88 ? -8.514 14.983 -9.973 1.00 48.25 88 ILE A N 1
ATOM 694 C CA . ILE A 1 88 ? -7.901 15.256 -11.286 1.00 48.25 88 ILE A CA 1
ATOM 695 C C . ILE A 1 88 ? -7.847 16.775 -11.463 1.00 48.25 88 ILE A C 1
ATOM 697 O O . ILE A 1 88 ? -8.892 17.428 -11.427 1.00 48.25 88 ILE A O 1
ATOM 701 N N . VAL A 1 89 ? -6.647 17.327 -11.645 1.00 43.66 89 VAL A N 1
ATOM 702 C CA . VAL A 1 89 ? -6.425 18.760 -11.880 1.00 43.66 89 VAL A CA 1
ATOM 703 C C . VAL A 1 89 ? -5.862 18.941 -13.283 1.00 43.66 89 VAL A C 1
ATOM 705 O O . VAL A 1 89 ? -4.715 18.581 -13.541 1.00 43.66 89 VAL A O 1
ATOM 708 N N . ASN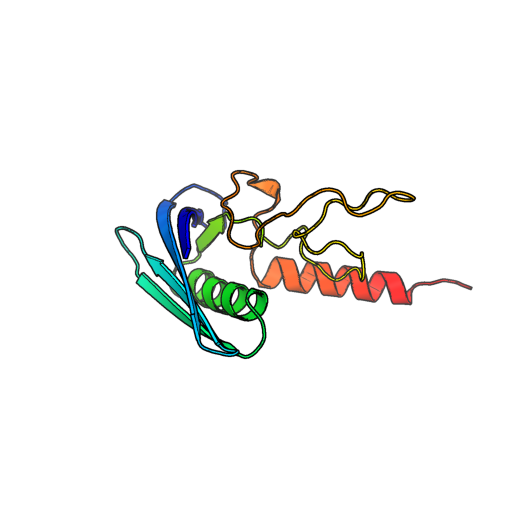 A 1 90 ? -6.663 19.510 -14.180 1.00 46.53 90 ASN A N 1
ATOM 709 C CA . ASN A 1 90 ? -6.196 19.958 -15.488 1.00 46.53 90 ASN A CA 1
ATOM 710 C C . ASN A 1 90 ? -5.761 21.424 -15.383 1.00 46.53 90 ASN A C 1
ATOM 712 O O . ASN A 1 90 ? -6.377 22.216 -14.668 1.00 46.53 90 ASN A O 1
ATOM 716 N N . TYR A 1 91 ? -4.694 21.803 -16.085 1.00 40.28 91 TYR A N 1
ATOM 717 C CA . TYR A 1 91 ? -4.213 23.183 -16.073 1.00 40.28 91 TYR A CA 1
ATOM 718 C C . TYR A 1 91 ? -5.295 24.130 -16.617 1.00 40.28 91 TYR A C 1
ATOM 720 O O . TYR A 1 91 ? -5.721 23.990 -17.760 1.00 40.28 91 TYR A O 1
ATOM 728 N N . GLY A 1 92 ? -5.733 25.084 -15.791 1.00 49.53 92 GLY A N 1
ATOM 729 C CA . GLY A 1 92 ? -6.795 26.035 -16.137 1.00 49.53 92 GLY A CA 1
ATOM 730 C C . GLY A 1 92 ? -8.222 25.577 -15.811 1.00 49.53 92 GLY A C 1
ATOM 731 O O . GLY A 1 92 ? -9.145 26.363 -16.011 1.00 49.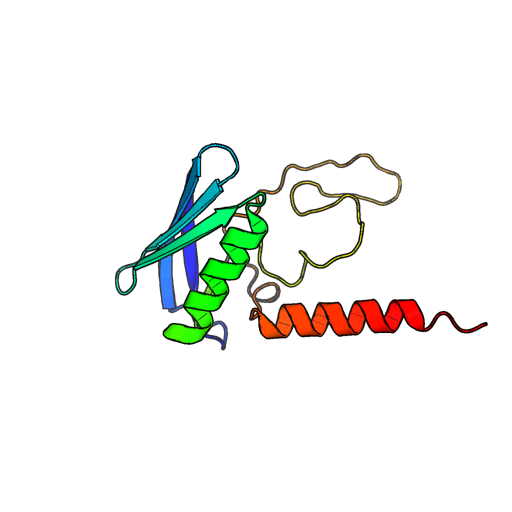53 92 GLY A O 1
ATOM 732 N N . GLU A 1 93 ? -8.421 24.370 -15.266 1.00 46.00 93 GLU A N 1
ATOM 733 C CA . GLU A 1 93 ? -9.747 23.864 -14.887 1.00 46.00 93 GLU A CA 1
ATOM 734 C C . GLU A 1 93 ? -9.865 23.576 -13.379 1.00 46.00 93 GLU A C 1
ATOM 736 O O . GLU A 1 93 ? -8.889 23.177 -12.734 1.00 46.00 93 GLU A O 1
ATOM 741 N N . PRO A 1 94 ? -11.067 23.727 -12.791 1.00 44.66 94 PRO A N 1
ATOM 742 C CA . PRO A 1 94 ? -11.346 23.241 -11.448 1.00 44.66 94 PRO A CA 1
ATOM 743 C C . PRO A 1 94 ? -11.150 21.723 -11.344 1.00 44.66 94 PRO A C 1
ATOM 745 O O . PRO A 1 94 ? -11.472 20.966 -12.258 1.00 44.66 94 PRO A O 1
ATOM 748 N N . ALA A 1 95 ? -10.678 21.280 -10.183 1.00 50.91 95 ALA A N 1
ATOM 749 C CA . ALA A 1 95 ? -10.553 19.874 -9.822 1.00 50.91 95 ALA A CA 1
ATOM 750 C C . ALA A 1 95 ? -11.848 19.079 -10.097 1.00 50.91 95 ALA A C 1
ATOM 752 O O . ALA A 1 95 ? -12.901 19.401 -9.547 1.00 50.91 95 ALA A O 1
ATOM 753 N N . SER A 1 96 ? -11.771 18.015 -10.906 1.00 52.22 96 SER A N 1
ATOM 754 C CA . SER A 1 96 ? -12.965 17.329 -11.427 1.00 52.22 96 SER A CA 1
ATOM 755 C C . SER A 1 96 ? -13.307 15.994 -10.749 1.00 52.22 96 SER A C 1
ATOM 757 O O . SER A 1 96 ? -14.462 15.573 -10.821 1.00 52.22 96 SER A O 1
ATOM 759 N N . LYS A 1 97 ? -12.364 15.308 -10.066 1.00 51.62 97 LYS A N 1
ATOM 760 C CA . LYS A 1 97 ? -12.641 13.948 -9.538 1.00 51.62 97 LYS A CA 1
ATOM 761 C C . LYS A 1 97 ? -11.916 13.478 -8.263 1.00 51.62 97 LYS A C 1
ATOM 763 O O . LYS A 1 97 ? -10.753 13.099 -8.319 1.00 51.62 97 LYS A O 1
ATOM 768 N N . LYS A 1 98 ? -12.745 13.296 -7.225 1.00 53.16 98 LYS A N 1
ATOM 769 C CA . LYS A 1 98 ? -12.711 12.427 -6.023 1.00 53.16 98 LYS A CA 1
ATOM 770 C C . LYS A 1 98 ? -11.892 11.114 -5.969 1.00 53.16 98 LYS A C 1
ATOM 772 O O . LYS A 1 98 ? -12.556 10.114 -5.728 1.00 53.16 98 LYS A O 1
ATOM 777 N N . VAL A 1 99 ? -10.581 10.999 -6.192 1.00 61.53 99 VAL A N 1
ATOM 778 C CA . VAL A 1 99 ? -9.905 9.673 -6.048 1.00 61.53 99 VAL A CA 1
ATOM 779 C C . VAL A 1 99 ? -9.730 9.286 -4.553 1.00 61.53 99 VAL A C 1
ATOM 781 O O . VAL A 1 99 ? -9.656 10.148 -3.677 1.00 61.53 99 VAL A O 1
ATOM 784 N N . SER A 1 100 ? -9.779 7.998 -4.193 1.00 72.44 100 SER A N 1
ATOM 785 C CA . SER A 1 100 ? -9.547 7.548 -2.805 1.00 72.44 100 SER A CA 1
ATOM 786 C C . SER A 1 100 ? -8.165 6.912 -2.669 1.00 72.44 100 SER A C 1
ATOM 788 O O . SER A 1 100 ? -7.825 6.017 -3.433 1.00 72.44 100 SER A O 1
ATOM 790 N N . LEU A 1 101 ? -7.381 7.317 -1.659 1.00 77.56 101 LEU A N 1
ATOM 791 C CA . LEU A 1 101 ? -6.025 6.795 -1.392 1.00 77.56 101 LEU A CA 1
ATOM 792 C C . LEU A 1 101 ? -5.974 5.264 -1.242 1.00 77.56 101 LEU A C 1
ATOM 794 O O . LEU A 1 101 ? -4.974 4.629 -1.569 1.00 77.56 101 LEU A O 1
ATOM 798 N N . PHE A 1 102 ? -7.047 4.677 -0.718 1.00 85.81 102 PHE A N 1
ATOM 799 C CA . PHE A 1 102 ? -7.130 3.251 -0.402 1.00 85.81 102 PHE A CA 1
ATOM 800 C C . PHE A 1 102 ? -7.824 2.432 -1.484 1.00 85.81 102 PHE A C 1
ATOM 802 O O . PHE A 1 102 ? -7.915 1.213 -1.362 1.00 85.81 102 PHE A O 1
ATOM 809 N N . GLU A 1 103 ? -8.327 3.093 -2.524 1.00 85.06 103 GLU A N 1
ATOM 810 C CA . GLU A 1 103 ? -8.972 2.413 -3.634 1.00 85.06 103 GLU A CA 1
ATOM 811 C C . GLU A 1 103 ? -7.956 1.501 -4.338 1.00 85.06 103 GLU A C 1
ATOM 813 O O . GLU A 1 103 ? -6.827 1.934 -4.589 1.00 85.06 103 GLU A O 1
ATOM 818 N N . PRO A 1 104 ? -8.304 0.232 -4.600 1.00 88.44 104 PRO A N 1
ATOM 819 C CA . PRO A 1 104 ? -7.406 -0.710 -5.253 1.00 88.44 104 PRO A CA 1
ATOM 820 C C . PRO A 1 104 ? -6.994 -0.219 -6.642 1.00 88.44 104 PRO A C 1
ATOM 822 O O . PRO A 1 104 ? -7.768 0.443 -7.329 1.00 88.44 104 PRO A O 1
ATOM 825 N N . THR A 1 105 ? -5.789 -0.581 -7.073 1.00 85.31 105 THR A N 1
ATOM 826 C CA . THR A 1 105 ? -5.324 -0.318 -8.437 1.00 85.31 105 THR A CA 1
ATOM 827 C C . THR A 1 105 ? -4.628 -1.539 -9.014 1.00 85.31 105 THR A C 1
ATOM 829 O O . THR A 1 105 ? -3.904 -2.252 -8.315 1.00 85.31 105 THR A O 1
ATOM 832 N N . ASP A 1 106 ? -4.838 -1.744 -10.310 1.00 83.00 106 ASP A N 1
ATOM 833 C CA . ASP A 1 106 ? -4.173 -2.769 -11.113 1.00 83.00 106 ASP A CA 1
ATOM 834 C C . ASP A 1 106 ? -3.026 -2.190 -11.954 1.00 83.00 106 ASP A C 1
ATOM 836 O O . ASP A 1 106 ? -2.386 -2.897 -12.732 1.00 83.00 106 ASP A O 1
ATOM 840 N N . GLU A 1 107 ? -2.735 -0.899 -11.801 1.00 83.56 107 GLU A N 1
ATOM 841 C CA . GLU A 1 107 ? -1.656 -0.231 -12.518 1.00 83.56 107 GLU A CA 1
ATOM 842 C C . GLU A 1 107 ? -0.290 -0.619 -11.931 1.00 83.56 107 GLU A C 1
ATOM 844 O O . GLU A 1 107 ? 0.304 0.105 -11.133 1.00 83.56 107 GLU A O 1
ATOM 849 N N . ILE A 1 108 ? 0.237 -1.771 -12.357 1.00 84.12 108 ILE A N 1
ATOM 850 C CA . ILE A 1 108 ? 1.518 -2.342 -11.900 1.00 84.12 108 ILE A CA 1
ATOM 851 C C . ILE A 1 108 ? 2.691 -1.347 -12.011 1.00 84.12 108 ILE A C 1
ATOM 853 O O . ILE A 1 108 ? 3.605 -1.325 -11.180 1.00 84.12 108 ILE A O 1
ATOM 857 N N . ALA A 1 109 ? 2.652 -0.477 -13.023 1.00 79.62 109 ALA A N 1
ATOM 858 C CA . ALA A 1 109 ? 3.646 0.572 -13.230 1.00 79.62 109 ALA A CA 1
ATOM 859 C C . ALA A 1 109 ? 3.699 1.588 -12.077 1.00 79.62 109 AL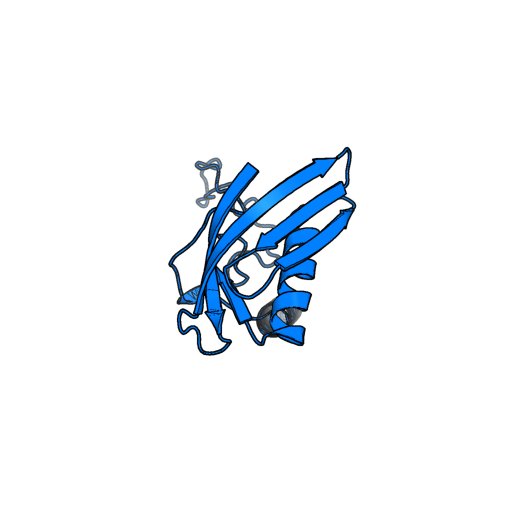A A C 1
ATOM 861 O O . ALA A 1 109 ? 4.771 2.115 -11.810 1.00 79.62 109 ALA A O 1
ATOM 862 N N . LYS A 1 110 ? 2.585 1.815 -11.368 1.00 75.81 110 LYS A N 1
ATOM 863 C CA . LYS A 1 110 ? 2.505 2.729 -10.218 1.00 75.81 110 LYS A CA 1
ATOM 864 C C . LYS A 1 110 ? 2.995 2.096 -8.914 1.00 75.81 110 LYS A C 1
ATOM 866 O O . LYS A 1 110 ? 3.230 2.805 -7.940 1.00 75.81 110 LYS A O 1
ATOM 871 N N . LEU A 1 111 ? 3.148 0.771 -8.869 1.00 83.44 111 LEU A N 1
ATOM 872 C CA . LEU A 1 111 ? 3.652 0.076 -7.687 1.00 83.44 111 LEU A CA 1
ATOM 873 C C . LEU A 1 111 ? 5.162 0.320 -7.535 1.00 83.44 111 LEU A C 1
ATOM 875 O O . LEU A 1 111 ? 5.920 0.052 -8.466 1.00 83.44 111 LEU A O 1
ATOM 879 N N . CYS A 1 112 ? 5.598 0.783 -6.367 1.00 82.19 112 CYS A N 1
ATOM 880 C CA . CYS A 1 112 ? 7.012 0.879 -5.998 1.00 82.19 112 CYS A CA 1
ATOM 881 C C . CYS A 1 112 ? 7.201 0.757 -4.475 1.00 82.19 112 CYS A C 1
ATOM 883 O O . CYS A 1 112 ? 6.236 0.869 -3.699 1.00 82.19 112 CYS A O 1
ATOM 885 N N . THR A 1 113 ? 8.436 0.485 -4.057 1.00 88.00 113 THR A N 1
ATOM 886 C CA . THR A 1 113 ? 8.841 0.343 -2.652 1.00 88.00 113 THR A CA 1
ATOM 887 C C . THR A 1 113 ? 8.841 1.686 -1.918 1.00 88.00 113 THR A C 1
ATOM 889 O O . THR A 1 113 ? 8.689 2.753 -2.522 1.00 88.00 113 THR A O 1
ATOM 892 N N . VAL A 1 114 ? 8.959 1.663 -0.585 1.00 86.38 114 VAL A N 1
ATOM 893 C CA . VAL A 1 114 ? 9.069 2.891 0.225 1.00 86.38 114 VAL A CA 1
ATOM 894 C C . VAL A 1 114 ? 10.324 3.656 -0.185 1.00 86.38 114 VAL A C 1
ATOM 896 O O . VAL A 1 114 ? 10.303 4.877 -0.324 1.00 86.38 114 VAL A O 1
ATOM 899 N N . GLU A 1 115 ? 11.415 2.923 -0.373 1.00 84.94 115 GLU A N 1
ATOM 900 C CA . GLU A 1 115 ? 12.720 3.461 -0.731 1.00 84.94 115 GLU A CA 1
ATOM 901 C C . GLU A 1 115 ? 12.694 4.087 -2.128 1.00 84.94 115 GLU A C 1
ATOM 903 O O . GLU A 1 115 ? 13.041 5.255 -2.273 1.00 84.94 115 GLU A O 1
ATOM 908 N N . GLU A 1 116 ? 12.151 3.387 -3.129 1.00 84.94 116 GLU A N 1
ATOM 909 C CA . GLU A 1 116 ? 12.008 3.901 -4.500 1.00 84.94 116 GLU A CA 1
ATOM 910 C C . GLU A 1 116 ? 11.194 5.204 -4.554 1.00 84.94 116 GLU A C 1
ATOM 912 O O . GLU A 1 116 ? 11.489 6.109 -5.344 1.00 84.94 116 GLU A O 1
ATOM 917 N N . HIS A 1 117 ? 10.177 5.328 -3.696 1.00 80.19 117 HIS A N 1
ATOM 918 C CA . HIS A 1 117 ? 9.421 6.565 -3.533 1.00 80.19 117 HIS A CA 1
ATOM 919 C C . HIS A 1 117 ? 10.279 7.694 -2.948 1.00 80.19 117 HIS A C 1
ATOM 921 O O . HIS A 1 117 ? 10.326 8.789 -3.516 1.00 80.19 117 HIS A O 1
ATOM 927 N N . LYS A 1 118 ? 10.974 7.431 -1.832 1.00 79.50 118 LYS A N 1
ATOM 928 C CA . LYS A 1 118 ? 11.846 8.407 -1.153 1.00 79.50 118 LYS A CA 1
ATOM 929 C C . LYS A 1 118 ? 12.976 8.875 -2.080 1.00 79.50 118 LYS A C 1
ATOM 931 O O . LYS A 1 118 ? 13.250 10.072 -2.162 1.00 79.50 118 LYS A O 1
ATOM 936 N N . ASP A 1 119 ? 13.553 7.970 -2.861 1.00 83.38 119 ASP A N 1
ATOM 937 C CA . ASP A 1 119 ? 14.575 8.278 -3.861 1.00 83.38 119 ASP A CA 1
ATOM 938 C C . ASP A 1 119 ? 14.039 9.150 -4.996 1.00 83.38 119 ASP A C 1
ATOM 940 O O . ASP A 1 119 ? 14.691 10.112 -5.413 1.00 83.38 119 ASP A O 1
ATOM 944 N N . SER A 1 120 ? 12.838 8.846 -5.492 1.00 77.75 120 SER A N 1
ATOM 945 C CA . SER A 1 120 ? 12.176 9.649 -6.526 1.00 77.75 120 SER A CA 1
ATOM 946 C C . SER A 1 120 ? 11.886 11.069 -6.031 1.00 77.75 120 SER A C 1
ATOM 948 O O . SER A 1 120 ? 12.121 12.038 -6.756 1.00 77.75 120 SER A O 1
ATOM 950 N N . TYR A 1 121 ? 11.454 11.206 -4.776 1.00 75.69 121 TYR A N 1
ATOM 951 C CA . TYR A 1 121 ? 11.261 12.500 -4.125 1.00 75.69 121 TYR A CA 1
ATOM 952 C C . TYR A 1 121 ? 12.566 13.293 -4.002 1.00 75.69 121 TYR A C 1
ATOM 954 O O . TYR A 1 121 ? 12.621 14.453 -4.410 1.00 75.69 121 TYR A O 1
ATOM 962 N N . ASN A 1 122 ? 13.634 12.667 -3.504 1.00 78.56 122 ASN A N 1
ATOM 963 C CA . ASN A 1 122 ? 14.932 13.324 -3.353 1.00 78.56 122 ASN A CA 1
ATOM 964 C C . ASN A 1 122 ? 15.481 13.805 -4.705 1.00 78.56 122 ASN A C 1
ATOM 966 O O . ASN A 1 122 ? 15.978 14.926 -4.811 1.00 78.56 122 ASN A O 1
ATOM 970 N N . LYS A 1 123 ? 15.332 12.999 -5.766 1.00 80.38 123 LYS A N 1
ATOM 971 C CA . LYS A 1 123 ? 15.680 13.407 -7.138 1.00 80.38 123 LYS A CA 1
ATOM 972 C C . LYS A 1 123 ? 14.885 14.633 -7.587 1.00 80.38 123 LYS A C 1
ATOM 974 O O . LYS A 1 123 ? 15.468 15.561 -8.145 1.00 80.38 123 LYS A O 1
ATOM 979 N N . TRP A 1 124 ? 13.578 14.662 -7.325 1.00 77.06 124 TRP A N 1
ATOM 980 C CA . TRP A 1 124 ? 12.728 15.801 -7.671 1.00 77.06 124 TRP A CA 1
ATOM 981 C C . TRP A 1 124 ? 13.119 17.075 -6.911 1.00 77.06 124 TRP A C 1
ATOM 983 O O . TRP A 1 124 ? 13.328 18.108 -7.545 1.00 77.06 124 TRP A O 1
ATOM 993 N N . ILE A 1 125 ? 13.299 17.011 -5.589 1.00 71.00 125 ILE A N 1
ATOM 994 C CA . ILE A 1 125 ? 13.745 18.162 -4.784 1.00 71.00 125 ILE A CA 1
ATOM 995 C C . ILE A 1 125 ? 15.067 18.723 -5.308 1.00 71.00 125 ILE A C 1
ATOM 997 O O . ILE A 1 125 ? 15.190 19.930 -5.513 1.00 71.00 125 ILE A O 1
ATOM 1001 N N . ASN A 1 126 ? 16.033 17.851 -5.594 1.00 77.31 126 ASN A N 1
ATOM 1002 C CA . ASN A 1 126 ? 17.325 18.273 -6.126 1.00 77.31 126 ASN A CA 1
ATOM 1003 C C . ASN A 1 126 ? 17.196 18.940 -7.504 1.00 77.31 126 ASN A C 1
ATOM 1005 O O . ASN A 1 126 ? 17.922 19.890 -7.783 1.00 77.31 126 ASN A O 1
ATOM 1009 N N . SER A 1 127 ? 16.247 18.502 -8.340 1.00 75.62 127 SER A N 1
ATOM 1010 C CA . SER A 1 127 ? 15.983 19.134 -9.641 1.00 75.62 127 SER A CA 1
ATOM 1011 C C . SER A 1 127 ? 15.404 20.550 -9.526 1.00 75.62 127 SER A C 1
ATOM 1013 O O . SER A 1 127 ? 15.674 21.388 -10.379 1.00 75.62 127 SER A O 1
ATOM 1015 N N . LEU A 1 128 ? 14.656 20.851 -8.457 1.00 74.94 128 LEU A N 1
ATOM 1016 C CA . LEU A 1 128 ? 14.125 22.197 -8.212 1.00 74.94 128 LEU A CA 1
ATOM 1017 C C . LEU A 1 128 ? 15.204 23.189 -7.768 1.00 74.94 128 LEU A C 1
ATOM 1019 O O . LEU A 1 128 ? 15.083 24.381 -8.031 1.00 74.94 128 LEU A O 1
ATOM 1023 N N . GLY A 1 129 ? 16.249 22.705 -7.092 1.00 64.75 129 GLY A N 1
ATOM 1024 C CA . GLY A 1 129 ? 17.397 23.516 -6.679 1.00 64.75 129 GLY A CA 1
ATOM 1025 C C . GLY A 1 129 ? 18.363 23.865 -7.818 1.00 64.75 129 GLY A C 1
ATOM 1026 O O . GLY A 1 129 ? 19.273 24.660 -7.604 1.00 64.75 129 GLY A O 1
ATOM 1027 N N . GLN A 1 130 ? 18.177 23.292 -9.013 1.00 56.12 130 GLN A N 1
ATOM 1028 C CA . GLN A 1 130 ? 18.986 23.542 -10.213 1.00 56.12 130 GLN A CA 1
ATOM 1029 C C . GLN A 1 130 ? 18.330 24.541 -11.181 1.00 56.12 130 GLN A C 1
ATOM 1031 O O . GLN A 1 130 ? 18.473 24.419 -12.395 1.00 56.12 130 GLN A O 1
ATOM 1036 N N . THR A 1 131 ? 17.615 25.551 -10.680 1.00 47.31 131 THR A N 1
ATOM 1037 C CA . THR A 1 131 ? 17.306 26.728 -11.505 1.00 47.31 131 THR A CA 1
ATOM 1038 C C . THR A 1 131 ? 18.613 27.468 -11.801 1.00 47.31 131 THR A C 1
ATOM 1040 O O . THR A 1 131 ? 19.091 28.231 -10.961 1.00 47.31 131 THR A O 1
ATOM 1043 N N . GLU A 1 132 ? 19.225 27.180 -12.953 1.00 46.41 132 GLU A N 1
ATOM 1044 C CA . GLU A 1 132 ? 20.364 27.934 -13.488 1.00 46.41 132 GLU A CA 1
ATOM 1045 C C . GLU A 1 132 ? 19.990 29.426 -13.652 1.00 46.41 132 GLU A C 1
ATOM 1047 O O . GLU A 1 132 ? 18.847 29.719 -14.023 1.00 46.41 132 GLU A O 1
ATOM 1052 N N . PRO A 1 133 ? 20.909 30.367 -13.354 1.00 47.28 133 PRO A N 1
ATOM 1053 C CA . PRO A 1 133 ? 20.777 31.769 -13.751 1.00 47.28 133 PRO A CA 1
ATOM 1054 C C . PRO A 1 133 ? 20.915 31.976 -15.266 1.00 47.28 133 PRO A C 1
ATOM 1056 O O . PRO A 1 133 ? 21.670 31.213 -15.911 1.00 47.28 133 PRO A O 1
#